Protein AF-A0A6G3XYS1-F1 (afdb_monomer_lite)

Organism: NCBI:txid2706086

Foldseek 3Di:
DDDDPDDPPPPDDDDAAFPQQAPWDADPVGDIDRDDDPPCVVPNGHGPVVVVVCVVCVVVDDDPDPDD

pLDDT: mean 88.51, std 12.39, range [55.16, 98.38]

Secondary structure (DSSP, 8-state):
-PPP--------PPPPPBTTTT-EEE-TTS-EEE-----TTT-PPPBHHHHHHHHHHGGG--------

Sequence (68 aa):
MSVPTAALESSICAPLPVLGQNVTVPLVTGGEVTYAALDYAASAPALQRVWDDVAAYAPYYGSVHRGA

Radius of gyration: 20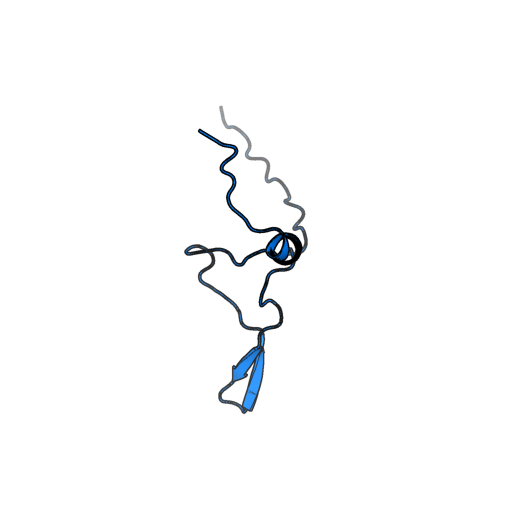.88 Å; chains: 1; bounding box: 61×29×51 Å

Structure (mmCIF, N/CA/C/O backbone):
data_AF-A0A6G3XYS1-F1
#
_entry.id   AF-A0A6G3XYS1-F1
#
loop_
_atom_site.group_PDB
_atom_site.id
_atom_site.type_symbol
_atom_site.label_atom_id
_atom_site.label_alt_id
_atom_site.label_comp_id
_atom_site.label_asym_id
_atom_site.label_entity_id
_atom_site.label_seq_id
_atom_site.pdbx_PDB_ins_code
_atom_site.Cartn_x
_atom_site.Cartn_y
_atom_site.Cartn_z
_atom_site.occupancy
_atom_site.B_iso_or_equiv
_atom_site.auth_seq_id
_atom_site.auth_comp_id
_atom_site.auth_asym_id
_atom_site.auth_atom_id
_atom_site.pdbx_PDB_model_num
ATOM 1 N N . MET A 1 1 ? -37.944 21.727 -18.463 1.00 55.16 1 MET A N 1
ATOM 2 C CA . MET A 1 1 ? -37.339 20.512 -19.046 1.00 55.16 1 MET A CA 1
ATOM 3 C C . MET A 1 1 ? -36.503 19.862 -17.956 1.00 55.16 1 MET A C 1
ATOM 5 O O . MET A 1 1 ? -35.433 20.374 -17.660 1.00 55.16 1 MET A O 1
ATOM 9 N N . SER A 1 2 ? -37.033 18.842 -17.282 1.00 63.22 2 SER A N 1
ATOM 10 C CA . SER A 1 2 ? -36.325 18.137 -16.203 1.00 63.22 2 SER A CA 1
ATOM 11 C C . SER A 1 2 ? -35.560 16.961 -16.798 1.00 63.22 2 SER A C 1
ATOM 13 O O . SER A 1 2 ? -36.157 16.132 -17.481 1.00 63.22 2 SER A O 1
ATOM 15 N N . VAL A 1 3 ? -34.248 16.909 -16.574 1.00 57.12 3 VAL A N 1
ATOM 16 C CA . VAL A 1 3 ? -33.403 15.788 -17.001 1.00 57.12 3 VAL A CA 1
ATOM 17 C C . VAL A 1 3 ? -33.487 14.709 -15.917 1.00 57.12 3 VAL A C 1
ATOM 19 O O . VAL A 1 3 ? -33.282 15.038 -14.747 1.00 57.12 3 VAL A O 1
ATOM 22 N N . PRO A 1 4 ? -33.814 13.449 -16.242 1.00 65.12 4 PRO A N 1
ATOM 23 C CA . PRO A 1 4 ? -33.817 12.396 -15.242 1.00 65.12 4 PRO A CA 1
ATOM 24 C C . PRO A 1 4 ? -32.368 11.996 -14.939 1.00 65.12 4 PRO A C 1
ATOM 26 O O . PRO A 1 4 ? -31.624 11.595 -15.833 1.00 65.12 4 PRO A O 1
ATOM 29 N N . THR A 1 5 ? -31.961 12.094 -13.673 1.00 66.06 5 THR A N 1
ATOM 30 C CA . THR A 1 5 ? -30.731 11.463 -13.180 1.00 66.06 5 THR A CA 1
ATOM 31 C C . THR A 1 5 ? -30.979 9.962 -13.112 1.00 66.06 5 THR A C 1
ATOM 33 O O . THR A 1 5 ? -31.646 9.480 -12.199 1.00 66.06 5 THR A O 1
ATOM 36 N N . ALA A 1 6 ? -30.471 9.212 -14.087 1.00 67.50 6 ALA A N 1
ATOM 37 C CA . ALA A 1 6 ? -30.370 7.766 -13.955 1.00 67.50 6 ALA A 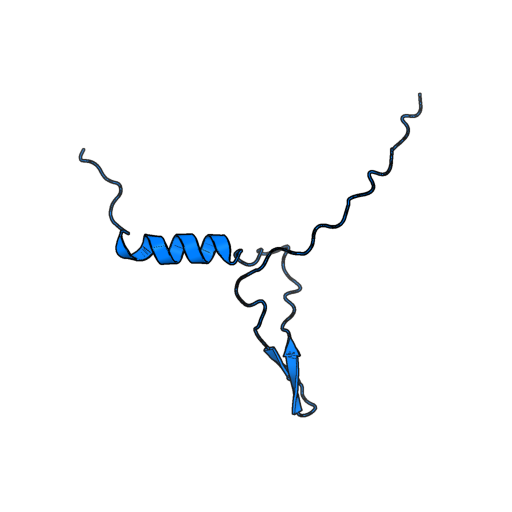CA 1
ATOM 38 C C . ALA A 1 6 ? -29.289 7.462 -12.907 1.00 67.50 6 ALA A C 1
ATOM 40 O O . ALA A 1 6 ? -28.124 7.818 -13.090 1.00 67.50 6 ALA A O 1
ATOM 41 N N . ALA A 1 7 ? -29.678 6.838 -11.796 1.00 64.19 7 ALA A N 1
ATOM 42 C CA . ALA A 1 7 ? -28.728 6.284 -10.845 1.00 64.19 7 ALA A CA 1
ATOM 43 C C . ALA A 1 7 ? -28.008 5.117 -11.533 1.00 64.19 7 ALA A C 1
ATOM 45 O O . ALA A 1 7 ? -28.600 4.067 -11.769 1.00 64.19 7 ALA A O 1
ATOM 46 N N . LEU A 1 8 ? -26.751 5.328 -11.921 1.00 66.62 8 LEU A N 1
ATOM 47 C CA . LEU A 1 8 ? -25.881 4.244 -12.358 1.00 66.62 8 LEU A CA 1
ATOM 48 C C . LEU A 1 8 ? -25.670 3.322 -11.156 1.00 66.62 8 LEU A C 1
ATOM 50 O O . LEU A 1 8 ? -25.032 3.718 -10.180 1.00 66.62 8 LEU A O 1
ATOM 54 N N . GLU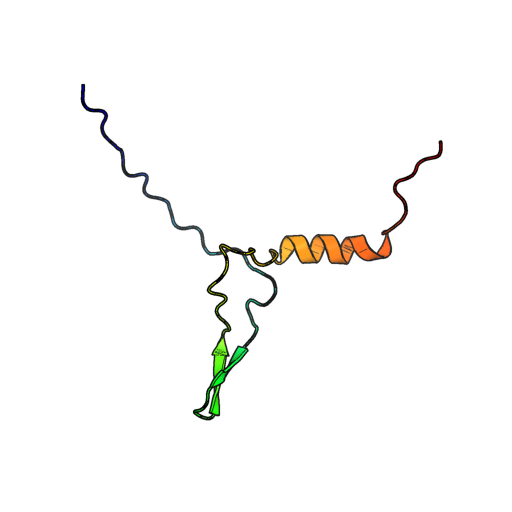 A 1 9 ? -26.205 2.105 -11.219 1.00 63.16 9 GLU A N 1
ATOM 55 C CA . GLU A 1 9 ? -25.782 1.033 -10.323 1.00 63.16 9 GLU A CA 1
ATOM 56 C C . GLU A 1 9 ? -24.307 0.750 -10.610 1.00 63.16 9 GLU A C 1
ATOM 58 O O . GLU A 1 9 ? -23.934 0.033 -11.540 1.00 63.16 9 GLU A O 1
ATOM 63 N N . SER A 1 10 ? -23.441 1.389 -9.829 1.00 67.56 10 SER A N 1
ATOM 64 C CA . SER A 1 10 ? -22.021 1.092 -9.821 1.00 67.56 10 SER A CA 1
ATOM 65 C C . SER A 1 10 ? -21.857 -0.298 -9.227 1.00 67.56 10 SER A C 1
ATOM 67 O O . SER A 1 10 ? -21.902 -0.459 -8.008 1.00 67.56 10 SER A O 1
ATOM 69 N N . SER A 1 11 ? -21.657 -1.304 -10.079 1.00 72.31 11 SER A N 1
ATOM 70 C CA . SER A 1 11 ? -21.164 -2.604 -9.633 1.00 72.31 11 SER A CA 1
ATOM 71 C C . SER A 1 11 ? -19.876 -2.358 -8.848 1.00 72.31 11 SER A C 1
ATOM 73 O O . SER A 1 11 ? -18.878 -1.903 -9.408 1.00 72.31 11 SER A O 1
ATOM 75 N N . ILE A 1 12 ? -19.922 -2.570 -7.534 1.00 68.56 12 ILE A N 1
ATOM 76 C CA . ILE A 1 12 ? -18.804 -2.261 -6.647 1.00 68.56 12 ILE A CA 1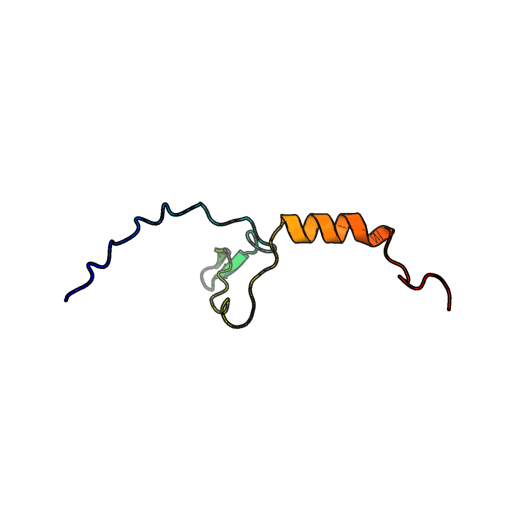
ATOM 77 C C . ILE A 1 12 ? -17.730 -3.312 -6.926 1.00 68.56 12 ILE A C 1
ATOM 79 O O . ILE A 1 12 ? -17.856 -4.468 -6.524 1.00 68.56 12 ILE A O 1
ATOM 83 N N . CYS A 1 13 ? -16.707 -2.940 -7.694 1.00 80.19 13 CYS A N 1
ATOM 84 C CA . CYS A 1 13 ? -15.549 -3.798 -7.899 1.00 80.19 13 CYS A CA 1
ATOM 85 C C . CYS A 1 13 ? -14.859 -4.023 -6.546 1.00 80.19 13 CYS A C 1
ATOM 87 O O . CYS A 1 13 ? -14.806 -3.109 -5.718 1.00 80.19 13 CYS A O 1
ATOM 89 N N . ALA A 1 14 ? -14.333 -5.229 -6.318 1.00 85.81 14 ALA A N 1
ATOM 90 C CA . ALA A 1 14 ? -13.538 -5.489 -5.127 1.00 85.81 14 ALA A CA 1
ATOM 91 C C . ALA A 1 14 ? -12.346 -4.507 -5.070 1.00 85.81 14 ALA A C 1
ATOM 93 O O . ALA A 1 14 ? -11.761 -4.210 -6.118 1.00 85.81 14 ALA A O 1
ATOM 94 N N . PRO A 1 15 ? -11.971 -3.998 -3.880 1.00 85.81 15 PRO A N 1
ATOM 95 C CA . PRO A 1 15 ? -10.817 -3.117 -3.746 1.00 85.81 15 PRO A CA 1
ATOM 96 C C . PRO A 1 15 ? -9.546 -3.768 -4.303 1.00 85.81 15 PRO A C 1
ATOM 98 O O . PRO A 1 15 ? -9.283 -4.948 -4.066 1.00 85.81 15 PRO A O 1
ATOM 101 N N . LEU A 1 16 ? -8.754 -2.992 -5.045 1.00 92.12 16 LEU A N 1
ATOM 102 C CA . LEU A 1 16 ? -7.463 -3.454 -5.553 1.00 92.12 16 LEU A CA 1
ATOM 103 C C . LEU A 1 16 ? -6.462 -3.624 -4.398 1.00 92.12 16 LEU A C 1
ATOM 105 O O . LEU A 1 16 ? -6.509 -2.848 -3.441 1.00 92.12 16 LEU A O 1
ATOM 109 N N . PRO A 1 17 ? -5.530 -4.590 -4.491 1.00 93.88 17 PRO A N 1
ATOM 110 C CA . PRO A 1 17 ? -4.519 -4.782 -3.465 1.00 93.88 17 PRO A CA 1
ATOM 111 C C . PRO A 1 17 ? -3.551 -3.596 -3.411 1.00 93.88 17 PRO A C 1
ATOM 113 O O . PRO A 1 17 ? -3.093 -3.095 -4.445 1.00 93.88 17 PRO A O 1
ATOM 116 N N . VAL A 1 18 ? -3.208 -3.176 -2.197 1.00 95.44 18 VAL A N 1
ATOM 117 C CA . VAL A 1 18 ? -2.334 -2.031 -1.910 1.00 95.44 18 VAL A CA 1
ATOM 118 C C . VAL A 1 18 ? -1.198 -2.447 -0.990 1.00 95.44 18 VAL A C 1
ATOM 120 O O . VAL A 1 18 ? -1.339 -3.348 -0.159 1.00 95.44 18 VAL A O 1
ATOM 123 N N . LEU A 1 19 ? -0.069 -1.753 -1.097 1.00 94.00 19 LEU A N 1
ATOM 124 C CA . LEU A 1 19 ? 1.012 -1.904 -0.137 1.00 94.00 19 LEU A CA 1
ATOM 125 C C . LEU A 1 19 ? 0.518 -1.625 1.280 1.00 94.00 19 LEU A C 1
ATOM 127 O O . LEU A 1 19 ? -0.174 -0.643 1.540 1.00 94.00 19 LEU A O 1
ATOM 131 N N . GLY A 1 20 ? 0.913 -2.497 2.203 1.00 91.25 20 GLY A N 1
ATOM 132 C CA . GLY A 1 20 ? 0.550 -2.377 3.610 1.00 91.25 20 GLY A CA 1
ATOM 133 C C . GLY A 1 20 ? -0.839 -2.912 3.966 1.00 91.25 20 GLY A C 1
ATOM 134 O O . GLY A 1 20 ? -1.217 -2.829 5.128 1.00 91.25 20 GLY A O 1
ATOM 135 N N . GLN A 1 21 ? -1.578 -3.529 3.033 1.00 92.44 21 GLN A N 1
ATOM 136 C CA . GLN A 1 21 ? -2.914 -4.095 3.304 1.00 92.44 21 GLN A CA 1
ATOM 137 C C . GLN A 1 21 ? -2.956 -5.144 4.432 1.00 92.44 21 GLN A C 1
ATOM 139 O O . GLN A 1 21 ? -4.007 -5.377 5.020 1.00 92.44 21 GLN A O 1
ATOM 144 N N . ASN A 1 22 ? -1.819 -5.779 4.731 1.00 93.81 22 ASN A N 1
ATOM 145 C CA . ASN A 1 22 ? -1.691 -6.792 5.780 1.00 93.81 22 ASN A CA 1
ATOM 146 C C . ASN A 1 22 ? -1.002 -6.253 7.046 1.00 93.81 22 ASN A C 1
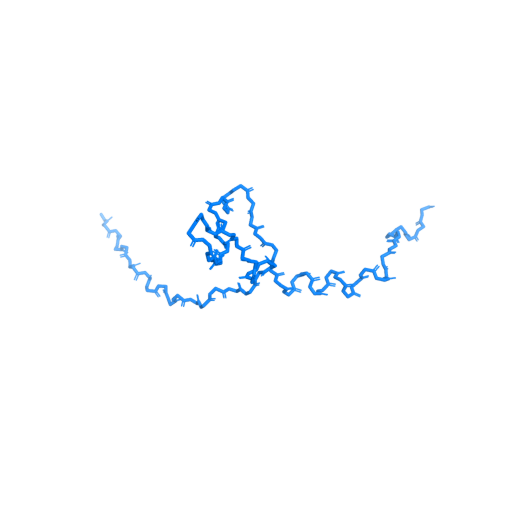ATOM 148 O O . ASN A 1 22 ? -0.650 -7.035 7.925 1.00 93.81 22 ASN A O 1
ATOM 152 N N . VAL A 1 23 ? -0.755 -4.942 7.132 1.00 95.50 23 VAL A N 1
ATOM 153 C CA . VAL A 1 23 ? -0.188 -4.327 8.338 1.00 95.50 23 VAL A CA 1
ATOM 154 C C . VAL A 1 23 ? -1.226 -4.389 9.451 1.00 95.50 23 VAL A C 1
ATOM 156 O O . VAL A 1 23 ? -2.388 -4.028 9.248 1.00 95.50 23 VAL A O 1
ATOM 159 N N . THR A 1 24 ? -0.797 -4.828 10.630 1.00 97.62 24 THR A N 1
ATOM 160 C CA . THR A 1 24 ? -1.608 -4.803 11.847 1.00 97.62 24 THR A CA 1
ATOM 161 C C . THR A 1 24 ? -1.080 -3.775 12.838 1.00 97.62 24 THR A C 1
ATOM 163 O O . THR A 1 24 ? 0.068 -3.333 12.749 1.00 97.62 24 THR A O 1
ATOM 166 N N . VAL A 1 25 ? -1.952 -3.361 13.753 1.00 97.12 25 VAL A N 1
ATOM 167 C CA . VAL A 1 25 ? -1.635 -2.478 14.872 1.00 97.12 25 VAL A CA 1
ATOM 168 C C . VAL A 1 25 ? -2.128 -3.077 16.193 1.00 97.12 25 VAL A C 1
ATOM 170 O O . VAL A 1 25 ? -3.213 -3.675 16.224 1.00 97.12 25 VAL A O 1
ATOM 173 N N . PRO A 1 26 ? -1.386 -2.868 17.296 1.00 97.75 26 PRO A N 1
ATOM 174 C CA . PRO A 1 26 ? -1.756 -3.388 18.600 1.00 97.75 26 PRO A CA 1
ATOM 175 C C . PRO A 1 26 ? -2.970 -2.662 19.173 1.00 97.75 26 PRO A C 1
ATOM 177 O O . PRO A 1 26 ? -3.126 -1.443 19.062 1.00 97.75 26 PRO A O 1
ATOM 180 N N . LEU A 1 27 ? -3.799 -3.420 19.876 1.00 97.88 27 LEU A N 1
ATOM 181 C CA . LEU A 1 27 ? -4.870 -2.931 20.724 1.00 97.88 27 LEU A CA 1
ATOM 182 C C . LEU A 1 27 ? -4.411 -2.883 22.177 1.00 97.88 27 LEU A C 1
ATOM 184 O O . LEU A 1 27 ? -3.705 -3.764 22.665 1.00 97.88 27 LEU A O 1
ATOM 188 N N . VAL A 1 28 ? -4.938 -1.913 22.923 1.00 97.19 28 VAL A N 1
ATOM 189 C CA . VAL A 1 28 ? -4.694 -1.773 24.372 1.00 97.19 28 VAL A CA 1
ATOM 190 C C . VAL A 1 28 ? -5.160 -3.007 25.160 1.00 97.19 28 VAL A C 1
ATOM 192 O O . VAL A 1 28 ? -4.688 -3.265 26.261 1.00 97.19 28 VAL A O 1
ATOM 195 N N . THR A 1 29 ? -6.085 -3.781 24.589 1.00 97.50 29 THR A N 1
ATOM 196 C CA . THR A 1 29 ? -6.622 -5.025 25.150 1.00 97.50 29 THR A CA 1
ATOM 197 C C . THR A 1 29 ? -5.723 -6.243 24.909 1.00 97.50 29 THR A C 1
ATOM 199 O O . THR A 1 29 ? -6.081 -7.341 25.328 1.00 97.50 29 THR A O 1
ATOM 202 N N . GLY A 1 30 ? -4.569 -6.070 24.254 1.00 96.88 30 GLY A N 1
ATOM 203 C CA . GLY A 1 30 ? -3.581 -7.127 24.012 1.00 96.88 30 GLY A CA 1
ATOM 204 C C . GLY A 1 30 ? -3.759 -7.913 22.707 1.00 96.88 30 GLY A C 1
ATOM 205 O O . GLY A 1 30 ? -3.091 -8.927 22.531 1.00 96.88 30 GLY A O 1
ATOM 206 N N . GLY A 1 31 ? -4.648 -7.479 21.807 1.00 97.94 31 GLY A N 1
ATOM 207 C CA . GLY A 1 31 ? -4.818 -8.057 20.464 1.00 97.94 31 GLY A CA 1
ATOM 208 C C . GLY A 1 31 ? -4.183 -7.210 19.357 1.00 97.94 31 GLY A C 1
ATOM 209 O O . GLY A 1 31 ? -3.649 -6.143 19.625 1.00 97.94 31 GLY A O 1
ATOM 210 N N . GLU A 1 32 ? -4.305 -7.657 18.110 1.00 98.38 32 GLU A N 1
ATOM 211 C CA . GLU A 1 32 ? -3.894 -6.923 16.904 1.00 98.38 32 GLU A CA 1
ATOM 212 C C . GLU A 1 32 ? -5.101 -6.761 15.973 1.00 98.38 32 GLU A C 1
ATOM 214 O O . GLU A 1 32 ? -5.962 -7.644 15.903 1.00 98.38 32 GLU A O 1
ATOM 219 N N . VAL A 1 33 ? -5.165 -5.655 15.237 1.00 97.31 33 VAL A N 1
ATOM 220 C CA . VAL A 1 33 ? -6.179 -5.420 14.194 1.00 97.31 33 VAL A CA 1
ATOM 221 C C . VAL A 1 33 ? -5.531 -4.905 12.924 1.00 97.31 33 VAL A C 1
ATOM 223 O O . VAL A 1 33 ? -4.475 -4.283 12.978 1.00 97.31 33 VAL A O 1
ATOM 226 N N . THR A 1 34 ? -6.165 -5.123 11.773 1.00 95.62 34 THR A N 1
ATOM 227 C CA . THR A 1 34 ? -5.700 -4.540 10.511 1.00 95.62 34 THR A CA 1
ATOM 228 C C . THR A 1 34 ? -5.684 -3.018 10.598 1.00 95.62 34 THR A C 1
ATOM 230 O O . THR A 1 34 ? -6.648 -2.390 11.040 1.00 95.62 34 THR A O 1
ATOM 233 N N . TYR A 1 35 ? -4.585 -2.427 10.147 1.00 93.94 35 TYR A N 1
ATOM 234 C CA . TYR A 1 35 ? -4.453 -0.988 10.028 1.00 93.94 35 TYR A CA 1
ATOM 235 C C . TYR A 1 35 ? -5.423 -0.439 8.974 1.00 93.94 35 TYR A C 1
ATOM 237 O O . TYR A 1 35 ? -5.446 -0.897 7.832 1.00 93.94 35 TYR A O 1
ATOM 245 N N . ALA A 1 36 ? -6.192 0.583 9.347 1.00 91.44 36 ALA A N 1
ATOM 246 C CA . ALA A 1 36 ? -7.051 1.324 8.434 1.00 91.44 36 ALA A CA 1
ATOM 247 C C . ALA A 1 36 ? -6.516 2.751 8.264 1.00 91.44 36 ALA A C 1
ATOM 249 O O . ALA A 1 36 ? -6.516 3.545 9.205 1.00 91.44 36 ALA A O 1
ATOM 250 N N . ALA A 1 37 ? -6.076 3.088 7.053 1.00 90.06 37 ALA A N 1
ATOM 251 C CA . ALA A 1 37 ? -5.688 4.450 6.707 1.00 90.06 37 ALA A CA 1
ATOM 252 C C . ALA A 1 37 ? -6.933 5.266 6.334 1.00 90.06 37 ALA A C 1
ATOM 254 O O . ALA A 1 37 ? -7.573 5.017 5.315 1.00 90.06 37 ALA A O 1
ATOM 255 N N . LEU A 1 38 ? -7.269 6.244 7.176 1.00 92.12 38 LEU A N 1
ATOM 256 C CA . LEU A 1 38 ? -8.466 7.079 7.015 1.00 92.12 38 LEU A CA 1
ATOM 257 C C . LEU A 1 38 ? -8.200 8.393 6.264 1.00 92.12 38 LEU A C 1
ATOM 259 O O . LEU A 1 38 ? -9.132 9.148 6.011 1.00 92.12 38 LEU A O 1
ATOM 263 N N . ASP A 1 39 ? -6.947 8.649 5.881 1.00 93.81 39 ASP A N 1
ATOM 264 C CA . ASP A 1 39 ? -6.511 9.890 5.228 1.00 93.81 39 ASP A CA 1
ATOM 265 C C . ASP A 1 39 ? -6.112 9.682 3.753 1.00 93.81 39 ASP A C 1
ATOM 267 O O . ASP A 1 39 ? -5.114 10.200 3.256 1.00 93.81 39 ASP A O 1
ATOM 271 N N . TYR A 1 40 ? -6.894 8.883 3.019 1.00 90.81 40 TYR A N 1
ATOM 272 C CA . TYR A 1 40 ? -6.648 8.633 1.589 1.00 90.81 40 TYR A CA 1
ATOM 273 C C . TYR A 1 40 ? -6.808 9.876 0.709 1.00 90.81 40 TYR A C 1
ATOM 275 O O . TYR A 1 40 ? -6.299 9.900 -0.410 1.00 90.81 40 TYR A O 1
ATOM 283 N N . ALA A 1 41 ? -7.501 10.906 1.202 1.00 92.38 41 ALA A N 1
ATOM 284 C CA . ALA A 1 41 ? -7.630 12.174 0.497 1.00 92.38 41 ALA A CA 1
ATOM 285 C C . ALA A 1 41 ? -6.309 12.962 0.472 1.00 92.38 41 ALA A C 1
ATOM 287 O O . ALA A 1 41 ? -6.058 13.670 -0.502 1.00 92.38 41 ALA A O 1
ATOM 288 N N . ALA A 1 42 ? -5.462 12.829 1.500 1.00 96.12 42 ALA A N 1
ATOM 289 C CA . ALA A 1 42 ? -4.138 13.446 1.509 1.00 96.12 42 ALA A CA 1
ATOM 290 C C . ALA A 1 42 ? -3.170 12.733 0.555 1.00 96.12 42 ALA A C 1
ATOM 292 O O . ALA A 1 42 ? -2.453 13.385 -0.203 1.00 96.12 42 ALA A O 1
ATOM 293 N N . SER A 1 43 ? -3.157 11.396 0.571 1.00 92.56 43 SER A N 1
ATOM 294 C CA . SER A 1 43 ? -2.439 10.568 -0.402 1.00 92.56 43 SER A CA 1
ATOM 295 C C . SER A 1 43 ? -2.981 9.142 -0.406 1.00 92.56 43 SER A C 1
ATOM 297 O O . SER A 1 43 ? -3.196 8.539 0.646 1.00 92.56 43 SER A O 1
ATOM 299 N N . ALA A 1 44 ? -3.123 8.562 -1.596 1.00 92.50 44 ALA A N 1
ATOM 300 C CA . ALA A 1 44 ? -3.516 7.167 -1.744 1.00 92.50 44 ALA A CA 1
ATOM 301 C C . ALA A 1 44 ? -2.327 6.217 -1.489 1.00 92.50 44 ALA A C 1
ATOM 303 O O . ALA A 1 44 ? -1.182 6.569 -1.798 1.00 92.50 44 ALA A O 1
ATOM 304 N N . PRO A 1 45 ? -2.569 5.003 -0.962 1.00 93.56 45 PRO A N 1
ATOM 305 C CA . PRO A 1 45 ? -1.542 3.973 -0.878 1.00 93.56 45 PRO A CA 1
ATOM 306 C C . PRO A 1 45 ? -1.166 3.483 -2.282 1.00 93.56 45 PRO A C 1
ATOM 308 O O . PRO A 1 45 ? -1.994 3.451 -3.195 1.00 93.56 45 PRO A O 1
ATOM 311 N N . ALA A 1 46 ? 0.085 3.062 -2.460 1.00 95.94 46 ALA A N 1
ATOM 312 C CA . ALA A 1 46 ? 0.512 2.478 -3.725 1.00 95.94 46 ALA A CA 1
ATOM 313 C C . ALA A 1 46 ? -0.177 1.123 -3.949 1.00 95.94 46 ALA A C 1
ATOM 315 O O . ALA A 1 46 ? -0.207 0.277 -3.055 1.00 95.94 46 ALA A O 1
ATOM 316 N N . LEU A 1 47 ? -0.694 0.895 -5.159 1.00 96.56 47 LEU A N 1
ATOM 317 C CA . LEU A 1 47 ? -1.176 -0.423 -5.570 1.00 96.56 47 LEU A CA 1
ATOM 318 C C . LEU A 1 47 ? -0.022 -1.432 -5.539 1.00 96.56 47 LEU A C 1
ATOM 320 O O . LEU A 1 47 ? 1.080 -1.115 -5.990 1.00 96.56 47 LEU A O 1
ATOM 324 N N . GLN A 1 48 ? -0.293 -2.662 -5.097 1.00 96.75 48 GLN A N 1
ATOM 325 C CA . GLN A 1 48 ? 0.716 -3.727 -5.036 1.00 96.75 48 GLN A CA 1
ATOM 326 C C . GLN A 1 48 ? 1.388 -3.937 -6.399 1.00 96.75 48 GLN A C 1
ATOM 328 O O . GLN A 1 48 ? 2.606 -3.958 -6.491 1.00 96.75 48 GLN A O 1
ATOM 333 N N . ARG A 1 49 ? 0.598 -3.963 -7.480 1.00 97.19 49 ARG A N 1
ATOM 334 C CA . ARG A 1 49 ? 1.115 -4.128 -8.845 1.00 97.19 49 ARG A CA 1
ATOM 335 C C . ARG A 1 49 ? 2.103 -3.033 -9.256 1.00 97.19 49 ARG A C 1
ATOM 337 O O . ARG A 1 49 ? 3.110 -3.328 -9.881 1.00 97.19 49 ARG A O 1
ATOM 344 N N . VAL A 1 50 ? 1.813 -1.776 -8.908 1.00 97.56 50 VAL A N 1
ATOM 345 C CA . VAL A 1 50 ? 2.706 -0.651 -9.228 1.00 97.56 50 VAL A CA 1
ATOM 346 C C . VAL A 1 50 ? 4.016 -0.806 -8.468 1.00 97.56 50 VAL A C 1
ATOM 348 O O . VAL A 1 50 ? 5.084 -0.582 -9.030 1.00 97.56 50 VAL A O 1
ATOM 351 N N . TRP A 1 51 ? 3.942 -1.212 -7.201 1.00 97.56 51 TRP A N 1
ATOM 352 C CA . TRP A 1 51 ? 5.138 -1.492 -6.421 1.00 97.56 51 TRP A CA 1
ATOM 353 C C . TRP A 1 51 ? 5.966 -2.634 -7.006 1.00 97.56 51 TRP A C 1
ATOM 355 O O . TRP A 1 51 ? 7.180 -2.493 -7.121 1.00 97.56 51 TRP A O 1
ATOM 365 N N . ASP A 1 52 ? 5.323 -3.731 -7.402 1.00 97.38 52 ASP A N 1
ATOM 366 C CA . ASP A 1 52 ? 6.001 -4.886 -7.989 1.00 97.38 52 ASP A CA 1
ATOM 367 C C . ASP A 1 52 ? 6.753 -4.487 -9.269 1.00 97.38 52 ASP A C 1
ATOM 369 O O . ASP A 1 52 ? 7.922 -4.840 -9.433 1.00 97.38 52 ASP A O 1
ATOM 373 N N . ASP A 1 53 ? 6.130 -3.673 -10.129 1.00 98.00 53 ASP A N 1
ATOM 374 C CA . ASP A 1 53 ? 6.750 -3.155 -11.355 1.00 98.00 53 ASP A CA 1
ATOM 375 C C . ASP A 1 53 ? 7.945 -2.232 -11.044 1.00 98.00 53 ASP A C 1
ATOM 377 O O . ASP A 1 53 ? 9.011 -2.352 -11.655 1.00 98.00 53 ASP A O 1
ATOM 381 N N . VAL A 1 54 ? 7.805 -1.331 -10.064 1.00 97.62 54 VAL A N 1
ATOM 382 C CA . VAL A 1 54 ? 8.892 -0.438 -9.620 1.00 97.62 54 VAL A CA 1
ATOM 383 C C . VAL A 1 54 ? 10.061 -1.242 -9.048 1.00 97.62 54 VAL A C 1
ATOM 385 O O . VAL A 1 54 ? 11.215 -0.984 -9.396 1.00 97.62 54 VAL A O 1
ATOM 388 N N . ALA A 1 55 ? 9.780 -2.230 -8.199 1.00 97.38 55 ALA A N 1
ATOM 389 C CA . ALA A 1 55 ? 10.792 -3.085 -7.591 1.00 97.38 55 ALA A CA 1
ATOM 390 C C . ALA A 1 55 ? 11.520 -3.936 -8.642 1.00 97.38 55 ALA A C 1
ATOM 392 O O . ALA A 1 55 ? 12.745 -4.048 -8.596 1.00 97.38 55 ALA A O 1
ATOM 393 N N . ALA A 1 56 ? 10.792 -4.479 -9.621 1.00 98.19 56 ALA A N 1
ATOM 394 C CA . ALA A 1 56 ? 11.368 -5.227 -10.737 1.00 98.19 56 ALA A CA 1
ATOM 395 C C . ALA A 1 56 ? 12.254 -4.350 -11.633 1.00 98.19 56 ALA A C 1
ATOM 397 O O . ALA A 1 56 ? 13.266 -4.820 -12.155 1.00 98.19 56 ALA A O 1
ATOM 398 N N . TYR A 1 57 ? 11.898 -3.074 -11.803 1.00 97.25 57 TYR A N 1
ATOM 399 C CA . TYR A 1 57 ? 12.683 -2.126 -12.588 1.00 97.25 57 TYR A CA 1
ATOM 400 C C . TYR A 1 57 ? 13.920 -1.596 -11.848 1.00 97.25 57 TYR A C 1
ATOM 402 O O . TYR A 1 57 ? 14.900 -1.227 -12.495 1.00 97.25 57 TYR A O 1
ATOM 410 N N . ALA A 1 58 ? 13.910 -1.568 -10.512 1.00 97.38 58 ALA A N 1
ATOM 411 C CA . ALA A 1 58 ? 14.957 -0.944 -9.699 1.00 97.38 58 ALA A CA 1
ATOM 412 C C . ALA A 1 58 ? 16.407 -1.342 -10.067 1.00 97.38 58 ALA A C 1
ATOM 414 O O . ALA A 1 58 ? 17.253 -0.446 -10.108 1.00 97.38 58 ALA A O 1
ATOM 415 N N . PRO A 1 59 ? 16.733 -2.609 -10.410 1.00 97.38 59 PRO A N 1
ATOM 416 C CA . PRO A 1 59 ? 18.086 -2.988 -10.838 1.00 97.38 59 PRO A CA 1
ATOM 417 C C . PRO A 1 59 ? 18.564 -2.324 -12.139 1.00 97.38 59 PRO A C 1
ATOM 419 O O . PRO A 1 59 ? 19.766 -2.233 -12.371 1.00 97.38 59 PRO A O 1
ATOM 422 N N . TYR A 1 60 ? 17.642 -1.871 -12.990 1.00 95.25 60 TYR A N 1
ATOM 423 C CA . TYR A 1 60 ? 17.931 -1.200 -14.261 1.00 95.25 60 TYR A CA 1
ATOM 424 C C . TYR A 1 60 ? 17.926 0.328 -14.141 1.00 95.25 60 TYR A C 1
ATOM 426 O O . TYR A 1 60 ? 18.078 1.027 -15.145 1.00 95.25 60 TYR A O 1
ATOM 434 N N . TYR A 1 61 ? 17.723 0.867 -12.935 1.00 94.62 61 TYR A N 1
ATOM 435 C CA . TYR A 1 61 ? 17.653 2.304 -12.721 1.00 94.62 61 TYR A CA 1
ATOM 436 C C . TYR A 1 61 ? 18.979 2.986 -13.083 1.00 94.62 61 TYR A C 1
ATOM 438 O O . TYR A 1 61 ? 20.048 2.639 -12.582 1.00 94.62 61 TYR A O 1
ATOM 446 N N . GLY A 1 62 ? 18.903 3.994 -13.946 1.00 93.19 62 GLY A N 1
ATOM 447 C CA . GLY A 1 62 ? 20.055 4.736 -14.437 1.00 93.19 62 GLY A CA 1
ATOM 448 C C . GLY A 1 62 ? 19.633 6.028 -15.126 1.00 93.19 62 GLY A C 1
ATOM 449 O O . GLY A 1 62 ? 18.444 6.301 -15.299 1.00 93.19 62 GLY A O 1
ATOM 450 N N . SER A 1 63 ? 20.619 6.843 -15.508 1.00 92.19 63 SER A N 1
ATOM 451 C CA . SER A 1 63 ? 20.364 8.095 -16.225 1.00 92.19 63 SER A CA 1
ATOM 452 C C . SER A 1 63 ? 19.595 7.837 -17.521 1.00 92.19 63 SER A C 1
ATOM 454 O O . SER A 1 63 ? 19.962 6.973 -18.313 1.00 92.19 63 SER A O 1
ATOM 456 N N . VAL A 1 64 ? 18.559 8.638 -17.766 1.00 93.06 64 VAL A N 1
ATOM 457 C CA . VAL A 1 64 ? 17.829 8.643 -19.045 1.00 93.06 64 VAL A CA 1
ATOM 458 C C . VAL A 1 64 ? 18.507 9.515 -20.105 1.00 93.06 64 VAL A C 1
ATOM 460 O O . VAL A 1 64 ? 18.020 9.616 -21.230 1.00 93.06 64 VAL A O 1
ATOM 46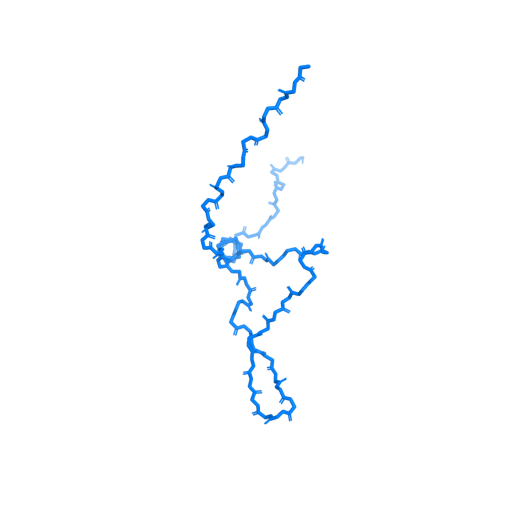3 N N . HIS A 1 65 ? 19.620 10.167 -19.756 1.00 93.00 65 HIS A N 1
ATOM 464 C CA . HIS A 1 65 ? 20.381 10.996 -20.676 1.00 93.00 65 HIS A CA 1
ATOM 465 C C . HIS A 1 65 ? 20.996 10.138 -21.788 1.00 93.00 65 HIS A C 1
ATOM 467 O O . HIS A 1 65 ? 21.752 9.209 -21.516 1.00 93.00 65 HIS A O 1
ATOM 473 N N . ARG A 1 66 ? 20.686 10.467 -23.047 1.00 84.81 66 ARG A N 1
ATOM 474 C CA . ARG A 1 66 ? 21.168 9.739 -24.237 1.00 84.81 66 ARG A CA 1
ATOM 475 C C . ARG A 1 66 ? 22.278 10.472 -25.003 1.00 84.81 66 ARG A C 1
ATOM 477 O O . ARG A 1 66 ? 22.493 10.177 -26.173 1.00 84.81 66 ARG A O 1
ATOM 484 N N . GLY A 1 67 ? 22.975 11.393 -24.336 1.00 80.50 67 GLY A N 1
ATOM 485 C CA . GLY A 1 67 ? 24.003 12.252 -24.925 1.00 80.50 67 GLY A CA 1
ATOM 486 C C . GLY A 1 67 ? 23.415 13.564 -25.448 1.00 80.50 67 GLY A C 1
ATOM 487 O O . GLY A 1 67 ? 22.487 13.552 -26.255 1.00 80.50 67 GLY A O 1
ATOM 488 N N . ALA A 1 68 ? 23.948 14.678 -24.953 1.00 62.50 68 ALA A N 1
ATOM 489 C CA . ALA A 1 68 ? 23.849 16.015 -25.530 1.00 62.50 68 ALA A CA 1
ATOM 490 C C . ALA A 1 68 ? 25.261 16.511 -25.850 1.00 62.50 68 ALA A C 1
ATOM 492 O O . ALA A 1 68 ? 26.194 16.096 -25.121 1.00 62.50 68 ALA A O 1
#